Protein AF-A0A2L2YJJ1-F1 (afdb_monomer_lite)

Structure (mmCIF, N/CA/C/O backbone):
data_AF-A0A2L2YJJ1-F1
#
_entry.id   AF-A0A2L2YJJ1-F1
#
loop_
_atom_site.group_PDB
_atom_site.id
_atom_site.type_symbol
_atom_site.label_atom_id
_atom_site.label_alt_id
_atom_site.label_comp_id
_atom_site.label_asym_id
_atom_site.label_entity_id
_atom_site.label_seq_id
_atom_site.pdbx_PDB_ins_code
_atom_site.Cartn_x
_atom_site.Cartn_y
_atom_site.Cartn_z
_atom_site.occupancy
_atom_site.B_iso_or_equiv
_atom_site.auth_seq_id
_atom_site.auth_comp_id
_atom_site.auth_asym_id
_atom_site.auth_atom_id
_atom_site.pdbx_PDB_model_num
ATOM 1 N N . MET A 1 1 ? 41.372 0.871 -18.631 1.00 53.69 1 MET A N 1
ATOM 2 C CA . MET A 1 1 ? 39.971 0.401 -18.546 1.00 53.69 1 MET A CA 1
ATOM 3 C C . MET A 1 1 ? 39.899 -0.981 -19.182 1.00 53.69 1 MET A C 1
ATOM 5 O O . MET A 1 1 ? 40.228 -1.096 -20.354 1.00 53.69 1 MET A O 1
ATOM 9 N N . LEU A 1 2 ? 39.570 -2.029 -18.420 1.00 65.00 2 LEU A N 1
ATOM 10 C CA . LEU A 1 2 ? 39.411 -3.389 -18.959 1.00 65.00 2 LEU A CA 1
ATOM 11 C C . LEU A 1 2 ? 38.174 -3.436 -19.881 1.00 65.00 2 LEU A C 1
ATOM 13 O O . LEU A 1 2 ? 37.120 -2.945 -19.471 1.00 65.00 2 LEU A O 1
ATOM 17 N N . PRO A 1 3 ? 38.264 -3.986 -21.106 1.00 73.50 3 PRO A N 1
ATOM 18 C CA . PRO A 1 3 ? 37.129 -4.035 -22.020 1.00 73.50 3 PRO A CA 1
ATOM 19 C C . PRO A 1 3 ? 36.046 -4.958 -21.456 1.00 73.50 3 PRO A C 1
ATOM 21 O O . PRO A 1 3 ? 36.263 -6.151 -21.237 1.00 73.50 3 PRO A O 1
ATOM 24 N N . LEU A 1 4 ? 34.863 -4.397 -21.207 1.00 76.94 4 LEU A N 1
ATOM 25 C CA . LEU A 1 4 ? 33.731 -5.144 -20.678 1.00 76.94 4 LEU A CA 1
ATOM 26 C C . LEU A 1 4 ? 33.277 -6.191 -21.705 1.00 76.94 4 LEU A C 1
ATOM 28 O O . LEU A 1 4 ? 32.966 -5.866 -22.853 1.00 76.94 4 LEU A O 1
ATOM 32 N N . ASN A 1 5 ? 33.221 -7.459 -21.293 1.00 87.94 5 ASN A N 1
ATOM 33 C CA . ASN A 1 5 ? 32.743 -8.547 -22.142 1.00 87.94 5 ASN A CA 1
ATOM 34 C C . ASN A 1 5 ? 31.316 -8.237 -22.643 1.00 87.94 5 ASN A C 1
ATOM 36 O O . ASN A 1 5 ? 30.424 -7.949 -21.842 1.00 87.94 5 ASN A O 1
ATOM 40 N N . LYS A 1 6 ? 31.073 -8.347 -23.959 1.00 88.88 6 LYS A N 1
ATOM 41 C CA . LYS A 1 6 ? 29.753 -8.114 -24.582 1.00 88.88 6 LYS A CA 1
ATOM 42 C C . LYS A 1 6 ? 28.631 -8.910 -23.901 1.00 88.88 6 LYS A C 1
ATOM 44 O O . LYS A 1 6 ? 27.515 -8.409 -23.771 1.00 88.88 6 LYS A O 1
ATOM 49 N N . ARG A 1 7 ? 28.925 -10.131 -23.436 1.00 88.12 7 ARG A N 1
ATOM 50 C CA . ARG A 1 7 ? 27.975 -10.979 -22.700 1.00 88.12 7 ARG A CA 1
ATOM 51 C C . ARG A 1 7 ? 27.647 -10.404 -21.320 1.00 88.12 7 ARG A C 1
ATOM 53 O O . ARG A 1 7 ? 26.476 -10.342 -20.966 1.00 88.12 7 ARG A O 1
ATOM 60 N N . LEU A 1 8 ? 28.656 -9.928 -20.590 1.00 92.06 8 LEU A N 1
ATOM 61 C CA . LEU A 1 8 ? 28.491 -9.296 -19.278 1.00 92.06 8 LEU A CA 1
ATOM 62 C C . LEU A 1 8 ? 27.683 -7.994 -19.384 1.00 92.06 8 LEU A C 1
ATOM 64 O O . LEU A 1 8 ? 26.723 -7.805 -18.645 1.00 92.06 8 LEU A O 1
ATOM 68 N N . TRP A 1 9 ? 27.993 -7.152 -20.374 1.00 92.94 9 TRP A N 1
ATOM 69 C CA . TRP A 1 9 ? 27.235 -5.929 -20.660 1.00 92.94 9 TRP A CA 1
ATOM 70 C C . TRP A 1 9 ? 25.758 -6.204 -20.959 1.00 92.94 9 TRP A C 1
ATOM 72 O O . TRP A 1 9 ? 24.878 -5.505 -20.459 1.00 92.94 9 TRP A O 1
ATOM 82 N N . LYS A 1 10 ? 25.468 -7.245 -21.753 1.00 93.31 10 LYS A N 1
ATOM 83 C CA . LYS A 1 10 ? 24.091 -7.657 -22.057 1.00 93.31 10 LYS A CA 1
ATOM 84 C C . LYS A 1 10 ? 23.350 -8.094 -20.791 1.00 93.31 10 LYS A C 1
ATOM 86 O O . LYS A 1 10 ? 22.220 -7.660 -20.593 1.00 93.31 10 LYS A O 1
ATOM 91 N N . THR A 1 11 ? 23.972 -8.901 -19.931 1.00 94.94 11 THR A N 1
ATOM 92 C CA . THR A 1 11 ? 23.359 -9.339 -18.666 1.00 94.94 11 THR A CA 1
ATOM 93 C C . THR A 1 11 ? 23.074 -8.162 -17.735 1.00 94.94 11 THR A C 1
ATOM 95 O O . THR A 1 11 ? 21.966 -8.058 -17.219 1.00 94.94 11 THR A O 1
ATOM 98 N N . MET A 1 12 ? 24.024 -7.232 -17.579 1.00 95.94 12 MET A N 1
ATOM 99 C CA . MET A 1 12 ? 23.826 -6.026 -16.764 1.00 95.94 12 MET A CA 1
ATOM 100 C C . MET A 1 12 ? 22.672 -5.162 -17.284 1.00 95.94 12 MET A C 1
ATOM 102 O O . MET A 1 12 ? 21.853 -4.694 -16.500 1.00 95.94 12 MET A O 1
ATOM 106 N N . LYS A 1 13 ? 22.562 -4.997 -18.609 1.00 95.75 13 LYS A N 1
ATOM 107 C CA . LYS A 1 13 ? 21.452 -4.266 -19.233 1.00 95.75 13 LYS A CA 1
ATOM 108 C C . LYS A 1 13 ? 20.092 -4.893 -18.942 1.00 95.75 13 LYS A C 1
ATOM 110 O O . LYS A 1 13 ? 19.169 -4.176 -18.577 1.00 95.75 13 LYS A O 1
ATOM 115 N N . TRP A 1 14 ? 19.961 -6.211 -19.084 1.00 96.56 14 TRP A N 1
ATOM 116 C CA . TRP A 1 14 ? 18.707 -6.898 -18.764 1.00 96.56 14 TRP A CA 1
ATOM 117 C C . TRP A 1 14 ? 18.367 -6.813 -17.280 1.00 96.56 14 TRP A C 1
ATOM 119 O O . TRP A 1 14 ? 17.215 -6.560 -16.950 1.00 96.56 14 TRP A O 1
ATOM 129 N N . GLY A 1 15 ? 19.366 -6.948 -16.403 1.00 97.75 15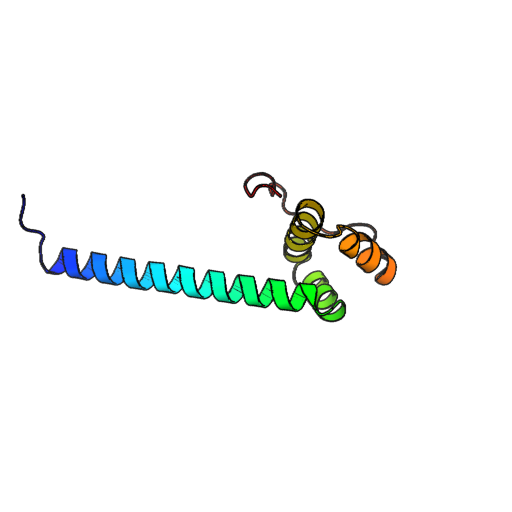 GLY A N 1
ATOM 130 C CA . GLY A 1 15 ? 19.185 -6.743 -14.967 1.00 97.75 15 GLY A CA 1
ATOM 131 C C . GLY A 1 15 ? 18.640 -5.349 -14.652 1.00 97.75 15 GLY A C 1
ATOM 132 O O . GLY A 1 15 ? 17.661 -5.233 -13.925 1.00 97.75 15 GLY A O 1
ATOM 133 N N . ALA A 1 16 ? 19.205 -4.306 -15.268 1.00 97.38 16 ALA A N 1
ATOM 134 C CA . ALA A 1 16 ? 18.725 -2.936 -15.099 1.00 97.38 16 ALA A CA 1
ATOM 135 C C . ALA A 1 16 ? 17.289 -2.742 -15.616 1.00 97.38 16 ALA A C 1
ATOM 137 O O . ALA A 1 16 ? 16.476 -2.130 -14.934 1.00 97.38 16 ALA A O 1
ATOM 138 N N . ILE A 1 17 ? 16.953 -3.287 -16.789 1.00 97.25 17 ILE A N 1
ATOM 139 C CA . ILE A 1 17 ? 15.596 -3.195 -17.352 1.00 97.25 17 ILE A CA 1
ATOM 140 C C . ILE A 1 17 ? 14.579 -3.901 -16.451 1.00 97.25 17 ILE A C 1
ATOM 142 O O . ILE A 1 17 ? 13.515 -3.352 -16.183 1.00 97.25 17 ILE A O 1
ATOM 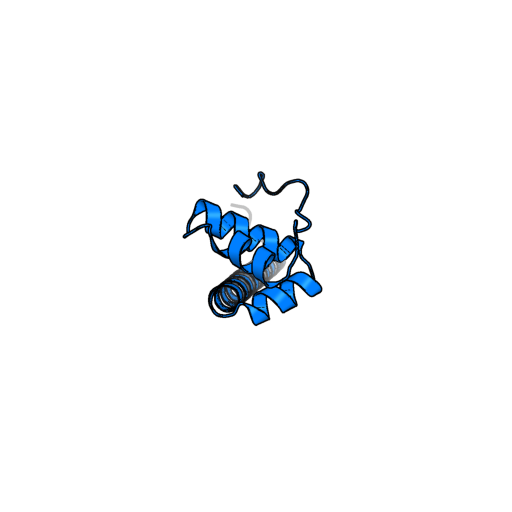146 N N . ILE A 1 18 ? 14.902 -5.104 -15.970 1.00 97.88 18 ILE A N 1
ATOM 147 C CA . ILE A 1 18 ? 14.027 -5.866 -15.072 1.00 97.88 18 ILE A CA 1
ATOM 148 C C . ILE A 1 18 ? 13.859 -5.126 -13.744 1.00 97.88 18 ILE A C 1
ATOM 150 O O . ILE A 1 18 ? 12.732 -4.992 -13.280 1.00 97.88 18 ILE A O 1
ATOM 154 N N . GLY A 1 19 ? 14.950 -4.607 -13.172 1.00 97.69 19 GLY A N 1
ATOM 155 C CA . GLY A 1 19 ? 14.907 -3.804 -11.948 1.00 97.69 19 GLY A CA 1
ATOM 156 C C . GLY A 1 19 ? 13.981 -2.599 -12.093 1.00 97.69 19 GLY A C 1
ATOM 157 O O . GLY A 1 19 ? 13.019 -2.474 -11.344 1.00 97.69 19 GLY A O 1
ATOM 158 N N . LEU A 1 20 ? 14.179 -1.795 -13.143 1.00 97.31 20 LEU A N 1
ATOM 159 C CA . LEU A 1 20 ? 13.316 -0.646 -13.437 1.00 97.31 20 LEU A CA 1
ATOM 160 C C . LEU A 1 20 ? 11.856 -1.048 -13.688 1.00 97.31 20 LEU A C 1
ATOM 162 O O . LEU A 1 20 ? 10.941 -0.323 -13.305 1.00 97.31 20 LEU A O 1
ATOM 166 N N . GLY A 1 21 ? 11.623 -2.199 -14.321 1.00 97.75 21 GLY A N 1
ATOM 167 C CA . GLY A 1 21 ? 10.280 -2.740 -14.516 1.00 97.75 21 GLY A CA 1
ATOM 168 C C . GLY A 1 21 ? 9.591 -3.078 -13.193 1.00 97.75 21 GLY A C 1
ATOM 169 O O . GLY A 1 21 ? 8.428 -2.727 -13.004 1.00 97.75 21 GLY A O 1
ATOM 170 N N . ILE A 1 22 ? 10.309 -3.713 -12.263 1.00 98.19 22 ILE A N 1
ATOM 171 C CA . ILE A 1 22 ? 9.802 -4.035 -10.922 1.00 98.19 22 ILE A CA 1
ATOM 172 C C . ILE A 1 22 ? 9.502 -2.753 -10.140 1.00 98.19 22 ILE A C 1
ATOM 174 O O . ILE A 1 22 ? 8.431 -2.655 -9.536 1.00 98.19 22 ILE A O 1
ATOM 178 N N . ASP A 1 23 ? 10.394 -1.763 -10.190 1.00 96.75 23 ASP A N 1
ATOM 179 C CA . ASP A 1 23 ? 10.202 -0.477 -9.514 1.00 96.75 23 ASP A CA 1
ATOM 180 C C . ASP A 1 23 ? 8.957 0.243 -10.043 1.00 96.75 23 ASP A C 1
ATOM 182 O O . ASP A 1 23 ? 8.102 0.675 -9.269 1.00 96.75 23 ASP A O 1
ATOM 186 N N . ALA A 1 24 ? 8.799 0.306 -11.369 1.00 97.75 24 ALA A N 1
ATOM 187 C CA . ALA A 1 24 ? 7.648 0.938 -12.004 1.00 97.75 24 ALA A CA 1
ATOM 188 C C . ALA A 1 24 ? 6.328 0.252 -11.619 1.00 97.75 24 ALA A C 1
ATOM 190 O O . ALA A 1 24 ? 5.364 0.929 -11.256 1.00 97.75 24 ALA A O 1
ATOM 191 N N . VAL A 1 25 ? 6.283 -1.085 -11.653 1.00 97.94 25 VAL A N 1
ATOM 192 C CA . VAL A 1 25 ? 5.094 -1.857 -11.256 1.00 97.94 25 VAL A CA 1
ATOM 193 C C . VAL A 1 25 ? 4.782 -1.663 -9.772 1.00 97.94 25 VAL A C 1
ATOM 195 O O . VAL A 1 25 ? 3.619 -1.482 -9.415 1.00 97.94 25 VAL A O 1
ATOM 198 N N . SER A 1 26 ? 5.801 -1.644 -8.912 1.00 96.00 26 SER A N 1
ATOM 199 C CA . SER A 1 26 ? 5.626 -1.463 -7.467 1.00 96.00 26 SER A CA 1
ATOM 200 C C . SER A 1 26 ? 5.095 -0.068 -7.131 1.00 96.00 26 SER A C 1
ATOM 202 O O . SER A 1 26 ? 4.150 0.056 -6.352 1.00 96.00 26 SER A O 1
ATOM 204 N N . LEU A 1 27 ? 5.631 0.980 -7.767 1.00 96.12 27 LEU A N 1
ATOM 205 C CA . LEU A 1 27 ? 5.151 2.355 -7.601 1.00 96.12 27 LEU A CA 1
ATOM 206 C C . LEU A 1 27 ? 3.719 2.523 -8.120 1.00 96.12 27 LEU A C 1
ATOM 208 O O . LEU A 1 27 ? 2.881 3.106 -7.432 1.00 96.12 27 LEU A O 1
ATOM 212 N N . ALA A 1 28 ? 3.415 1.978 -9.301 1.00 97.31 28 ALA A N 1
ATOM 213 C CA . ALA A 1 28 ? 2.075 2.038 -9.875 1.00 97.31 28 ALA A CA 1
ATOM 214 C C . ALA A 1 28 ? 1.048 1.291 -9.007 1.00 97.31 28 ALA A C 1
ATOM 216 O O . ALA A 1 28 ? -0.021 1.827 -8.709 1.00 97.31 28 ALA A O 1
ATOM 217 N N . GLY A 1 29 ? 1.386 0.079 -8.559 1.00 96.75 29 GLY A N 1
ATOM 218 C CA . GLY A 1 29 ? 0.544 -0.723 -7.675 1.00 96.75 29 GLY A CA 1
ATOM 219 C C . GLY A 1 29 ? 0.324 -0.055 -6.318 1.00 96.75 29 GLY A C 1
ATOM 220 O O . GLY A 1 29 ? -0.814 0.031 -5.856 1.00 96.75 29 GLY A O 1
ATOM 221 N N . GLY A 1 30 ? 1.386 0.483 -5.712 1.00 95.06 30 GLY A N 1
ATOM 222 C CA . GLY A 1 30 ? 1.315 1.218 -4.449 1.00 95.06 30 GLY A CA 1
ATOM 223 C C . GLY A 1 30 ? 0.444 2.471 -4.546 1.00 95.06 30 GLY A C 1
ATOM 224 O O . GLY A 1 30 ? -0.429 2.680 -3.702 1.00 95.06 30 GLY A O 1
ATOM 225 N N . TYR A 1 31 ? 0.612 3.267 -5.606 1.00 95.50 31 TYR A N 1
ATOM 226 C CA . TYR A 1 31 ? -0.224 4.442 -5.857 1.00 95.50 31 TYR A CA 1
ATOM 227 C C . TYR A 1 31 ? -1.695 4.066 -6.057 1.00 95.50 31 TYR A C 1
ATOM 229 O O . TYR A 1 31 ? -2.576 4.669 -5.444 1.00 95.50 31 TYR A O 1
ATOM 237 N N . TYR A 1 32 ? -1.971 3.045 -6.873 1.00 96.38 32 TYR A N 1
ATOM 238 C CA . TYR A 1 32 ? -3.331 2.562 -7.095 1.00 96.38 32 TYR A CA 1
ATOM 239 C C . TYR A 1 32 ? -3.991 2.110 -5.786 1.00 96.38 32 TYR A C 1
ATOM 241 O O . TYR A 1 32 ? -5.123 2.501 -5.497 1.00 96.38 32 TYR A O 1
ATOM 249 N N . LEU A 1 33 ? -3.272 1.337 -4.966 1.00 95.94 33 LEU A N 1
ATOM 250 C CA . LEU A 1 33 ? -3.758 0.888 -3.665 1.00 95.94 33 LEU A CA 1
ATOM 251 C C . LEU A 1 33 ? -4.076 2.077 -2.749 1.00 95.94 33 LEU A C 1
ATOM 253 O O . LEU A 1 33 ? -5.183 2.162 -2.218 1.00 95.94 33 LEU A O 1
ATOM 257 N N . TYR A 1 34 ? -3.142 3.020 -2.608 1.00 94.31 34 TYR A N 1
ATOM 258 C CA . TYR A 1 34 ? -3.323 4.230 -1.802 1.00 94.31 34 TYR A CA 1
ATOM 259 C C . TYR A 1 34 ? -4.540 5.052 -2.247 1.00 94.31 34 TYR A C 1
ATOM 261 O O . TYR A 1 34 ? -5.345 5.506 -1.427 1.00 94.31 34 TYR A O 1
ATOM 269 N N . HIS A 1 35 ? -4.707 5.211 -3.558 1.00 95.81 35 HIS A N 1
ATOM 270 C CA . HIS A 1 35 ? -5.813 5.952 -4.150 1.00 95.81 35 HIS A CA 1
ATOM 271 C C . HIS A 1 35 ? -7.173 5.323 -3.833 1.00 95.81 35 HIS A C 1
ATOM 273 O O . HIS A 1 35 ? -8.114 6.025 -3.455 1.00 95.81 35 HIS A O 1
ATOM 279 N N . GLN A 1 36 ? -7.274 3.994 -3.918 1.00 97.12 36 GLN A N 1
ATOM 280 C CA . GLN A 1 36 ? -8.505 3.272 -3.594 1.00 97.12 36 GLN A CA 1
ATOM 281 C C . GLN A 1 36 ? -8.818 3.299 -2.093 1.00 97.12 36 GLN A C 1
ATOM 283 O O . GLN A 1 36 ? -9.971 3.518 -1.715 1.00 97.12 36 GLN A O 1
ATOM 288 N N . LEU A 1 37 ? -7.797 3.155 -1.238 1.00 96.19 37 LEU A N 1
ATOM 289 C CA . LEU A 1 37 ? -7.938 3.283 0.218 1.00 96.19 37 LEU A CA 1
ATOM 290 C C . LEU A 1 37 ? -8.448 4.676 0.607 1.00 96.19 37 LEU A C 1
ATOM 292 O O . LEU A 1 37 ? -9.310 4.806 1.472 1.00 96.19 37 LEU A O 1
ATOM 296 N N . THR A 1 38 ? -7.982 5.718 -0.075 1.00 94.94 38 THR A N 1
ATOM 297 C CA . THR A 1 38 ? -8.406 7.097 0.191 1.00 94.94 38 THR A CA 1
ATOM 298 C C . THR A 1 38 ? -9.853 7.351 -0.225 1.00 94.94 38 THR A C 1
ATOM 300 O O . THR A 1 38 ? -10.596 8.010 0.499 1.00 94.94 38 THR A O 1
ATOM 303 N N . ARG A 1 39 ? -10.291 6.799 -1.360 1.00 95.19 39 ARG A N 1
ATOM 304 C CA . ARG A 1 39 ? -11.620 7.081 -1.921 1.00 95.19 39 ARG A CA 1
ATOM 305 C C . ARG A 1 39 ? -12.771 6.308 -1.287 1.00 95.19 39 ARG A C 1
ATOM 307 O O . ARG A 1 39 ? -13.896 6.794 -1.328 1.00 95.19 39 ARG A O 1
ATOM 314 N N . SER A 1 40 ? -12.537 5.105 -0.764 1.00 96.19 40 SER A N 1
ATOM 315 C CA . SER A 1 40 ? -13.634 4.211 -0.375 1.00 96.19 40 SER A CA 1
ATOM 316 C C . SER A 1 40 ? -13.390 3.515 0.958 1.00 96.19 40 SER A C 1
ATOM 318 O O . SER A 1 40 ? -12.489 2.686 1.088 1.00 96.19 40 SER A O 1
ATOM 320 N N . ARG A 1 41 ? -14.277 3.777 1.925 1.00 96.06 41 ARG A N 1
ATOM 321 C CA . ARG A 1 41 ? -14.343 3.030 3.190 1.00 96.06 41 ARG A CA 1
ATOM 322 C C . ARG A 1 41 ? -14.623 1.544 2.960 1.00 96.06 41 ARG A C 1
ATOM 324 O O . ARG A 1 41 ? -14.009 0.710 3.614 1.00 96.06 41 ARG A O 1
ATOM 331 N N . ASP A 1 42 ? -15.478 1.196 2.001 1.00 96.75 42 ASP A N 1
ATOM 332 C CA . ASP A 1 42 ? -15.780 -0.208 1.689 1.00 96.75 42 ASP A CA 1
ATOM 333 C C . ASP A 1 42 ? -14.552 -0.942 1.149 1.00 96.75 42 ASP A C 1
ATOM 335 O O . ASP A 1 42 ? -14.311 -2.102 1.484 1.00 96.75 42 ASP A O 1
ATOM 339 N N . PHE A 1 43 ? -13.736 -0.266 0.336 1.00 97.12 43 PHE A N 1
ATOM 340 C CA . PHE A 1 43 ? -12.466 -0.824 -0.111 1.00 97.12 43 PHE A CA 1
ATOM 341 C C . PHE A 1 43 ? -11.494 -1.008 1.059 1.00 97.12 43 PHE A C 1
ATOM 343 O O . PHE A 1 43 ? -10.891 -2.074 1.175 1.00 97.12 43 PHE A O 1
ATOM 350 N N . ARG A 1 44 ? -11.402 -0.037 1.978 1.00 97.12 44 ARG A N 1
ATOM 351 C CA . ARG A 1 44 ? -10.624 -0.201 3.217 1.00 97.12 44 ARG A CA 1
ATOM 352 C C . ARG A 1 44 ? -11.112 -1.390 4.045 1.00 97.12 44 ARG A C 1
ATOM 354 O O . ARG A 1 44 ? -10.285 -2.164 4.513 1.00 97.12 44 ARG A O 1
ATOM 361 N N . TYR A 1 45 ? -12.423 -1.615 4.139 1.00 96.94 45 TYR A N 1
ATOM 362 C CA . TYR A 1 45 ? -12.977 -2.781 4.833 1.00 9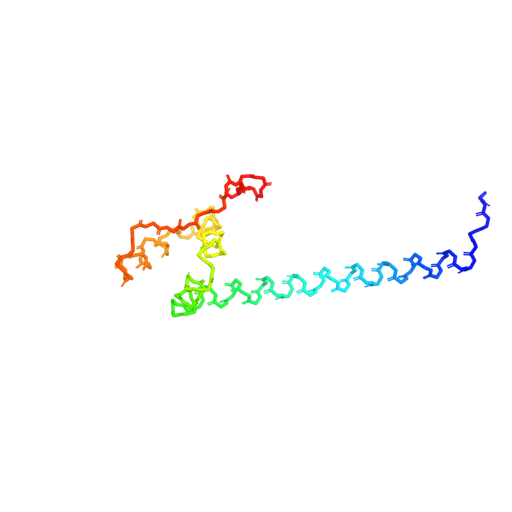6.94 45 TYR A CA 1
ATOM 363 C C . TYR A 1 45 ? -12.645 -4.105 4.129 1.00 96.94 45 TYR A C 1
ATOM 365 O O . TYR A 1 45 ? -12.348 -5.107 4.777 1.00 96.94 45 TYR A O 1
ATOM 373 N N . LYS A 1 46 ? -12.630 -4.133 2.791 1.00 97.12 46 LYS A N 1
ATOM 374 C CA . LYS A 1 46 ? -12.145 -5.306 2.041 1.00 97.12 46 LYS A CA 1
ATOM 375 C C . LYS A 1 46 ? -10.678 -5.595 2.349 1.00 97.12 46 LYS A C 1
ATOM 377 O O . LYS A 1 46 ? -10.330 -6.747 2.584 1.00 97.12 46 LYS A O 1
ATOM 382 N N . VAL A 1 47 ? -9.838 -4.561 2.391 1.00 96.44 47 VAL A N 1
ATOM 383 C CA . VAL A 1 47 ? -8.418 -4.705 2.742 1.00 96.44 47 VAL A CA 1
ATOM 384 C C . VAL A 1 47 ? -8.254 -5.164 4.189 1.00 96.44 47 VAL A C 1
ATOM 386 O O . VAL A 1 47 ? -7.465 -6.069 4.424 1.00 96.44 47 VAL A O 1
ATOM 389 N N . TYR A 1 48 ? -9.043 -4.639 5.132 1.00 95.75 48 TYR A N 1
ATOM 390 C CA . TYR A 1 48 ? -9.069 -5.110 6.522 1.00 95.75 48 TYR A CA 1
ATOM 391 C C . TYR A 1 48 ? -9.315 -6.622 6.621 1.00 95.75 48 TYR A C 1
ATOM 393 O O . TYR A 1 48 ? -8.599 -7.315 7.340 1.00 95.75 48 TYR A O 1
ATOM 401 N N . ASN A 1 49 ? -10.300 -7.134 5.875 1.00 95.94 49 ASN A N 1
ATOM 402 C CA . ASN A 1 49 ? -10.634 -8.559 5.868 1.00 95.94 49 ASN A CA 1
ATOM 403 C C . ASN A 1 49 ? -9.590 -9.424 5.142 1.00 95.94 49 ASN A C 1
ATOM 405 O O . ASN A 1 49 ? -9.476 -10.611 5.437 1.00 95.94 49 ASN A O 1
ATOM 409 N N . TYR A 1 50 ? -8.851 -8.852 4.187 1.00 95.88 50 TYR A N 1
ATOM 410 C CA . TYR A 1 50 ? -7.791 -9.549 3.457 1.00 95.88 50 TYR A CA 1
ATOM 411 C C . TYR A 1 50 ? -6.478 -9.597 4.251 1.00 95.88 50 TYR A C 1
ATOM 413 O O . TYR A 1 50 ? -5.970 -10.675 4.550 1.00 95.88 50 TYR A O 1
ATOM 421 N N . ASP A 1 51 ? -5.931 -8.431 4.598 1.00 94.69 51 ASP A N 1
ATOM 422 C CA . ASP A 1 51 ? -4.774 -8.296 5.477 1.00 94.69 51 ASP A CA 1
ATOM 423 C C . ASP A 1 51 ? -4.847 -6.960 6.244 1.00 94.69 51 ASP A C 1
ATOM 425 O O . ASP A 1 51 ? -4.548 -5.896 5.681 1.00 94.69 51 ASP A O 1
ATOM 429 N N . PRO A 1 52 ? -5.192 -6.989 7.543 1.00 93.69 52 PRO A N 1
ATOM 430 C CA . PRO A 1 52 ? -5.304 -5.787 8.366 1.00 93.69 52 PRO A CA 1
ATOM 431 C C . PRO A 1 52 ? -3.997 -4.989 8.462 1.00 93.69 52 PRO A C 1
ATOM 433 O O . PRO A 1 52 ? -4.038 -3.775 8.653 1.00 93.69 52 PRO A O 1
ATOM 436 N N . ARG A 1 53 ? -2.837 -5.631 8.280 1.00 93.69 53 ARG A N 1
ATOM 437 C CA . ARG A 1 53 ? -1.535 -4.970 8.427 1.00 93.69 53 ARG A CA 1
ATOM 438 C C . ARG A 1 53 ? -1.274 -3.967 7.309 1.00 93.69 53 ARG A C 1
ATOM 440 O O . ARG A 1 53 ? -0.678 -2.927 7.555 1.00 93.69 53 ARG A O 1
ATOM 447 N N . ILE A 1 54 ? -1.762 -4.237 6.094 1.00 93.25 54 ILE A N 1
ATOM 448 C CA . ILE A 1 54 ? -1.688 -3.293 4.964 1.00 93.25 54 ILE A CA 1
ATOM 449 C C . ILE A 1 54 ? -2.467 -2.018 5.297 1.00 93.25 54 ILE A C 1
ATOM 451 O O . ILE A 1 54 ? -2.006 -0.904 5.047 1.00 93.25 54 ILE A O 1
ATOM 455 N N . LEU A 1 55 ? -3.651 -2.190 5.881 1.00 95.00 55 LEU A N 1
ATOM 456 C CA . LEU A 1 55 ? -4.497 -1.079 6.280 1.00 95.00 55 LEU A CA 1
ATOM 457 C C . LEU A 1 55 ? -3.875 -0.276 7.434 1.00 95.00 55 LEU A C 1
ATOM 459 O O . LEU A 1 55 ? -3.990 0.947 7.453 1.00 95.00 55 LEU A O 1
ATOM 463 N N . ASP A 1 56 ? -3.159 -0.937 8.347 1.00 94.31 56 ASP A N 1
ATOM 464 C CA . ASP A 1 56 ? -2.413 -0.265 9.412 1.00 94.31 56 ASP A CA 1
ATOM 465 C C . ASP A 1 56 ? -1.317 0.669 8.872 1.00 94.31 56 A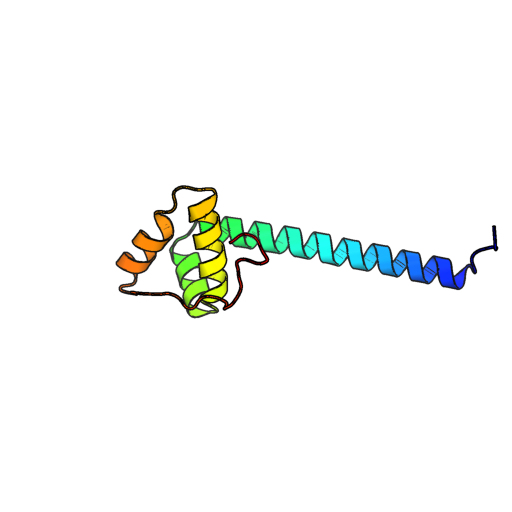SP A C 1
ATOM 467 O O . ASP A 1 56 ? -1.209 1.812 9.320 1.00 94.31 56 ASP A O 1
ATOM 471 N N . VAL A 1 57 ? -0.566 0.234 7.849 1.00 93.31 57 VAL A N 1
ATOM 472 C CA . VAL A 1 57 ? 0.426 1.084 7.160 1.00 93.31 57 VAL A CA 1
ATOM 473 C C . VAL A 1 57 ? -0.235 2.338 6.588 1.00 93.31 57 VAL A C 1
ATOM 475 O O . VAL A 1 57 ? 0.270 3.448 6.764 1.00 93.31 57 VAL A O 1
ATOM 478 N N . TYR A 1 58 ? -1.384 2.173 5.929 1.00 93.81 58 TYR A N 1
ATOM 479 C CA . TYR A 1 58 ? -2.146 3.291 5.376 1.00 93.81 58 TYR A CA 1
ATOM 480 C C . TYR A 1 58 ? -2.600 4.277 6.457 1.00 93.81 58 TYR A C 1
ATOM 482 O O . TYR A 1 58 ? -2.450 5.487 6.282 1.00 93.81 58 TYR A O 1
ATOM 490 N N . TYR A 1 59 ? -3.114 3.778 7.582 1.00 94.50 59 TYR A N 1
ATOM 491 C CA . TYR A 1 59 ? -3.546 4.638 8.677 1.00 94.50 59 TYR A CA 1
ATOM 492 C C . TYR A 1 59 ? -2.394 5.397 9.319 1.00 94.50 59 TYR A C 1
ATOM 494 O O . TYR A 1 59 ? -2.510 6.607 9.465 1.00 94.50 59 TYR A O 1
ATOM 502 N N . ARG A 1 60 ? -1.262 4.747 9.607 1.00 92.50 60 ARG A N 1
ATOM 503 C CA . ARG A 1 60 ? -0.067 5.430 10.140 1.00 92.50 60 ARG A CA 1
ATOM 504 C C . ARG A 1 60 ? 0.438 6.510 9.196 1.00 92.50 60 ARG A C 1
ATOM 506 O O . ARG A 1 60 ? 0.787 7.606 9.626 1.00 92.50 60 ARG A O 1
ATOM 513 N N . ALA A 1 61 ? 0.434 6.232 7.892 1.00 91.00 61 ALA A N 1
ATOM 514 C CA . ALA A 1 61 ? 0.799 7.229 6.896 1.00 91.00 61 ALA A CA 1
ATOM 515 C C . ALA A 1 61 ? -0.177 8.417 6.912 1.00 91.00 61 ALA A C 1
ATOM 517 O O . ALA A 1 61 ? 0.254 9.565 6.843 1.00 91.00 61 ALA A O 1
ATOM 518 N N . ASN A 1 62 ? -1.482 8.165 7.049 1.00 92.44 62 ASN A N 1
ATOM 519 C CA . ASN A 1 62 ? -2.485 9.223 7.162 1.00 92.44 62 ASN A CA 1
ATOM 520 C C . ASN A 1 62 ? -2.410 9.986 8.495 1.00 92.44 62 ASN A C 1
ATOM 522 O O . ASN A 1 62 ? -2.666 11.179 8.516 1.00 92.44 62 ASN A O 1
ATOM 526 N N . GLU A 1 63 ? -2.028 9.343 9.592 1.00 92.44 63 GLU A N 1
ATOM 527 C CA . GLU A 1 63 ? -1.811 9.996 10.890 1.00 92.44 63 GLU A CA 1
ATOM 528 C C . GLU A 1 63 ? -0.586 10.904 10.868 1.00 92.44 63 GLU A C 1
ATOM 530 O O . GLU A 1 63 ? -0.589 11.976 11.465 1.00 92.44 63 GLU A O 1
ATOM 535 N N . LYS A 1 64 ? 0.459 10.492 10.149 1.00 91.50 64 LYS A N 1
ATOM 536 C CA . LYS A 1 64 ? 1.693 11.265 10.033 1.00 91.50 64 LYS A CA 1
ATOM 537 C C . LYS A 1 64 ? 1.601 12.406 9.017 1.00 91.50 64 LYS A C 1
ATOM 539 O O . LYS A 1 64 ? 2.221 13.446 9.224 1.00 91.50 64 LYS A O 1
ATOM 544 N N . TYR A 1 65 ? 0.881 12.208 7.913 1.00 89.69 65 TYR A N 1
ATOM 545 C CA . TYR A 1 65 ? 0.888 13.123 6.761 1.00 89.69 65 TYR A CA 1
ATOM 546 C C . TYR A 1 65 ? -0.502 13.640 6.344 1.00 89.69 65 TYR A C 1
ATOM 548 O O . TYR A 1 65 ? -0.598 14.396 5.380 1.00 89.69 65 TYR A O 1
ATOM 556 N N . GLY A 1 66 ? -1.575 13.228 7.019 1.00 87.81 66 GLY A N 1
ATOM 557 C CA . GLY A 1 66 ? -2.967 13.542 6.678 1.00 87.81 66 GLY A CA 1
ATOM 558 C C . GLY A 1 66 ? -3.804 13.967 7.891 1.00 87.81 66 GLY A C 1
ATOM 559 O O . GLY A 1 66 ? -3.287 14.547 8.839 1.00 87.81 66 GLY A O 1
ATOM 560 N N . ASP A 1 67 ? -5.117 13.711 7.837 1.00 83.19 67 ASP A N 1
ATOM 561 C CA . ASP A 1 67 ? -6.087 14.134 8.868 1.00 83.19 67 ASP A CA 1
ATOM 562 C C . ASP A 1 67 ? -6.074 13.219 10.111 1.00 83.19 67 ASP A C 1
ATOM 564 O O . ASP A 1 67 ? -6.565 13.594 11.171 1.00 83.19 67 ASP A O 1
ATOM 568 N N . GLY A 1 68 ? -5.541 11.995 10.008 1.00 86.56 68 GLY A N 1
ATOM 569 C CA . GLY A 1 68 ? -5.380 11.051 11.127 1.00 86.56 68 GLY A CA 1
ATOM 570 C C . GLY A 1 68 ? -6.674 10.495 11.740 1.00 86.56 68 GLY A C 1
ATOM 571 O O . GLY A 1 68 ? -6.634 9.534 12.501 1.00 86.56 68 GLY A O 1
ATOM 572 N N . LYS A 1 69 ? -7.844 11.033 11.382 1.00 92.94 69 LYS A N 1
ATOM 573 C CA . LYS A 1 69 ? -9.153 10.610 11.914 1.00 92.94 69 LYS A CA 1
ATOM 574 C C . LYS A 1 69 ? -9.702 9.341 11.271 1.00 92.94 69 LYS A C 1
ATOM 576 O O . LYS A 1 69 ? -10.499 8.640 11.890 1.00 92.94 69 LYS A O 1
ATOM 581 N N . ILE A 1 70 ? -9.252 9.018 10.055 1.00 94.12 70 ILE A N 1
ATOM 582 C CA . ILE A 1 70 ? -9.832 7.946 9.228 1.00 94.12 70 ILE A CA 1
ATOM 583 C C . ILE A 1 70 ? -9.808 6.597 9.957 1.00 94.12 70 ILE A C 1
ATOM 585 O O . ILE A 1 70 ? -10.797 5.868 9.920 1.00 94.12 70 ILE A O 1
ATOM 589 N N . ARG A 1 71 ? -8.713 6.281 10.666 1.00 94.50 71 ARG A N 1
ATOM 590 C CA . ARG A 1 71 ? -8.612 5.047 11.457 1.00 94.50 71 ARG A CA 1
ATOM 591 C C . ARG A 1 71 ? -9.736 4.961 12.482 1.00 94.50 71 ARG A C 1
ATOM 593 O O . ARG A 1 71 ? -10.408 3.938 12.558 1.00 94.50 71 ARG A O 1
ATOM 600 N N . HIS A 1 72 ? -9.927 6.017 13.271 1.00 94.81 72 HIS A N 1
ATOM 601 C CA . 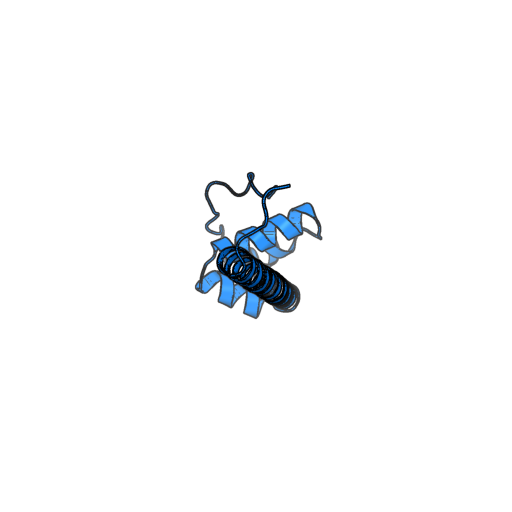HIS A 1 72 ? -10.919 6.020 14.338 1.00 94.81 72 HIS A CA 1
ATOM 602 C C . HIS A 1 72 ? -12.338 5.870 13.782 1.00 94.81 72 HIS A C 1
ATOM 604 O O . HIS A 1 72 ? -13.081 5.021 14.271 1.00 94.81 72 HIS A O 1
ATOM 610 N N . GLU A 1 73 ? -12.677 6.623 12.734 1.00 95.12 73 GLU A N 1
ATOM 611 C CA . GLU A 1 73 ? -13.998 6.567 12.100 1.00 95.12 73 GLU A CA 1
ATOM 612 C C . GLU A 1 73 ? -14.316 5.186 11.523 1.00 95.12 73 GLU A C 1
ATOM 614 O O . GLU A 1 73 ? -15.441 4.696 11.628 1.00 95.12 73 GLU A O 1
ATOM 619 N N . ASP A 1 74 ? -13.333 4.553 10.885 1.00 96.12 74 ASP A N 1
ATOM 620 C CA . ASP A 1 74 ? -13.516 3.233 10.296 1.00 96.12 74 ASP A CA 1
ATOM 621 C C . ASP A 1 74 ? -13.664 2.161 11.379 1.00 96.12 74 ASP A C 1
ATOM 623 O O . ASP A 1 74 ? -14.559 1.322 11.296 1.00 96.12 74 ASP A O 1
ATOM 627 N N . LEU A 1 75 ? -12.843 2.224 12.431 1.00 95.31 75 LEU A N 1
ATOM 628 C CA . LEU A 1 75 ? -12.925 1.324 13.581 1.00 95.31 75 LEU A CA 1
ATOM 629 C C . LEU A 1 75 ? -14.261 1.429 14.311 1.00 95.31 75 LEU A C 1
ATOM 631 O O . LEU A 1 75 ? -14.897 0.408 14.576 1.00 95.31 75 LEU A O 1
ATOM 635 N N . GLU A 1 76 ? -14.714 2.652 14.576 1.00 96.19 76 GLU A N 1
ATOM 636 C CA . GLU A 1 76 ? -16.020 2.908 15.175 1.00 96.19 76 GLU A CA 1
ATOM 637 C C . GLU A 1 76 ? -17.139 2.356 14.286 1.00 96.19 76 GLU A C 1
ATOM 639 O O . GLU A 1 76 ? -18.012 1.626 14.758 1.00 96.19 76 GLU A O 1
ATOM 644 N N . LYS A 1 77 ? -17.076 2.621 12.974 1.00 96.75 77 LYS A N 1
ATOM 645 C CA . LYS A 1 77 ? -18.087 2.156 12.021 1.00 96.75 77 LYS A CA 1
ATOM 646 C C . LYS A 1 77 ? -18.154 0.634 11.919 1.00 96.75 77 LYS A C 1
ATOM 648 O O . LYS A 1 77 ? -19.241 0.095 11.708 1.00 96.75 77 LYS A O 1
ATOM 653 N N . TRP A 1 78 ? -17.017 -0.048 12.024 1.00 96.06 78 TRP A N 1
ATOM 654 C CA . TRP A 1 78 ? -16.933 -1.508 11.943 1.00 96.06 78 TRP A CA 1
ATOM 655 C C . TRP A 1 78 ? -17.084 -2.200 13.303 1.00 96.06 78 TRP A C 1
ATOM 657 O O . TRP A 1 78 ? -17.139 -3.427 13.345 1.00 96.06 78 TRP A O 1
ATOM 667 N N . GLY A 1 79 ? -17.155 -1.449 14.407 1.00 95.25 79 GLY A N 1
ATOM 668 C CA . GLY A 1 79 ? -17.208 -2.004 15.762 1.00 95.25 79 GLY A CA 1
ATOM 669 C C . GLY A 1 79 ? -15.920 -2.727 16.177 1.00 95.25 79 GLY A C 1
ATO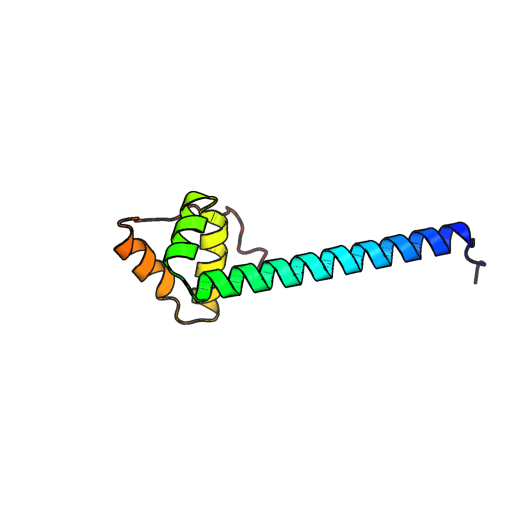M 670 O O . GLY A 1 79 ? -15.957 -3.636 17.005 1.00 95.25 79 GLY A O 1
ATOM 671 N N . VAL A 1 80 ? -14.783 -2.351 15.590 1.00 93.50 80 VAL A N 1
ATOM 672 C CA . VAL A 1 80 ? -13.468 -2.958 15.832 1.00 93.50 80 VAL A CA 1
ATOM 673 C C . VAL A 1 80 ? -12.675 -2.066 16.787 1.00 93.50 80 VAL A C 1
ATOM 675 O O . VAL A 1 80 ? -12.698 -0.847 16.664 1.00 93.50 80 VAL A O 1
ATOM 678 N N . ARG A 1 81 ? -11.960 -2.659 17.750 1.00 87.94 81 ARG A N 1
ATOM 679 C CA . ARG A 1 81 ? -11.152 -1.900 18.726 1.00 87.94 81 ARG A CA 1
ATOM 680 C C . ARG A 1 81 ? -9.712 -1.670 18.273 1.00 87.94 81 ARG A C 1
ATOM 682 O O . ARG A 1 81 ? -9.142 -0.631 18.578 1.00 87.94 81 ARG A O 1
ATOM 689 N N . GLU A 1 82 ? -9.136 -2.632 17.558 1.00 87.19 82 GLU A N 1
ATOM 690 C CA . GLU A 1 82 ? -7.735 -2.608 17.138 1.00 87.19 82 GLU A CA 1
ATOM 691 C C . GLU A 1 82 ? -7.512 -3.370 15.825 1.00 87.19 82 GLU A C 1
ATOM 693 O O . GLU A 1 82 ? -8.309 -4.225 15.428 1.00 87.19 82 GLU A O 1
ATOM 698 N N . ILE A 1 83 ? -6.410 -3.057 15.145 1.00 89.12 83 ILE A N 1
ATOM 699 C CA . ILE A 1 83 ? -5.994 -3.674 13.881 1.00 89.12 83 ILE A CA 1
ATOM 700 C C . ILE A 1 83 ? -4.625 -4.294 14.101 1.00 89.12 83 ILE A C 1
ATOM 702 O O . ILE A 1 83 ? -3.767 -3.708 14.759 1.00 89.12 83 ILE A O 1
ATOM 706 N N . LYS A 1 84 ? -4.408 -5.487 13.540 1.00 91.00 84 LYS A N 1
ATOM 707 C CA . LYS A 1 84 ? -3.090 -6.122 13.590 1.00 91.00 84 LYS A CA 1
ATOM 708 C C . LYS A 1 84 ? -2.081 -5.250 12.845 1.00 91.00 84 LYS A C 1
ATOM 710 O O . LYS A 1 84 ? -2.251 -4.987 11.658 1.00 91.00 84 LYS A O 1
ATOM 715 N N . SER A 1 85 ? -1.027 -4.859 13.547 1.00 87.25 85 SER A N 1
ATOM 716 C CA . SER A 1 85 ? 0.108 -4.101 13.018 1.00 87.25 85 SER A CA 1
ATOM 717 C C . SER A 1 85 ? 1.247 -5.049 12.643 1.00 87.25 85 SER A C 1
ATOM 719 O O . SER A 1 85 ? 1.361 -6.148 13.189 1.00 87.25 85 SER A O 1
ATOM 721 N N . PHE A 1 86 ? 2.124 -4.620 11.737 1.00 85.38 86 PHE A N 1
ATOM 722 C CA . PHE A 1 86 ? 3.452 -5.229 11.643 1.00 85.38 86 PHE A CA 1
ATOM 723 C C . PHE A 1 86 ? 4.269 -4.876 12.896 1.00 85.38 86 PHE A C 1
ATOM 725 O O . PHE A 1 86 ? 4.072 -3.816 13.492 1.00 85.38 86 PHE A O 1
ATOM 732 N N . GLU A 1 87 ? 5.195 -5.755 13.281 1.00 78.00 87 GLU A N 1
ATOM 733 C CA . GLU A 1 87 ? 6.007 -5.594 14.497 1.00 78.00 87 GLU A CA 1
ATOM 734 C C . GLU A 1 87 ? 7.024 -4.444 14.394 1.00 78.00 87 GLU A C 1
ATOM 736 O O . GLU A 1 87 ? 7.407 -3.871 15.409 1.00 78.00 87 GLU A O 1
ATOM 741 N N . ASN A 1 88 ? 7.452 -4.077 13.178 1.00 75.69 88 ASN A N 1
ATOM 742 C CA . ASN A 1 88 ? 8.495 -3.072 12.961 1.00 75.69 88 ASN A CA 1
ATOM 743 C C . ASN A 1 88 ? 8.207 -2.179 11.740 1.00 75.69 88 ASN A C 1
ATOM 745 O O . ASN A 1 88 ? 8.812 -2.327 10.679 1.00 75.69 88 ASN A O 1
ATOM 749 N N . LEU A 1 89 ? 7.256 -1.255 11.891 1.00 75.62 89 LEU A N 1
ATOM 750 C CA . LEU A 1 89 ? 6.964 -0.224 10.883 1.00 75.62 89 LEU A CA 1
ATOM 751 C C . LEU A 1 89 ? 7.857 1.016 11.003 1.00 75.62 89 LEU A C 1
ATOM 753 O O . LEU A 1 89 ? 8.010 1.754 10.027 1.00 75.62 89 LEU A O 1
ATOM 757 N N . SER A 1 90 ? 8.532 1.182 12.143 1.00 71.62 90 SER A N 1
ATOM 758 C CA . SER A 1 90 ? 9.402 2.328 12.410 1.00 71.62 90 SER A CA 1
ATOM 759 C C . SER A 1 90 ? 10.615 2.374 11.482 1.00 71.62 90 SER A C 1
ATOM 761 O O . SER A 1 90 ? 11.084 3.464 11.154 1.00 71.62 90 SER A O 1
ATOM 763 N N . LEU A 1 91 ? 11.067 1.220 10.974 1.00 74.19 91 LEU A N 1
ATOM 764 C CA . LEU A 1 91 ? 12.082 1.137 9.920 1.00 74.19 91 LEU A CA 1
ATOM 765 C C . LEU A 1 91 ? 11.685 1.922 8.655 1.00 74.19 91 LEU A C 1
ATOM 767 O O . LEU A 1 91 ? 12.546 2.464 7.967 1.00 74.19 91 LEU A O 1
ATOM 771 N N . PHE A 1 92 ? 10.386 2.013 8.368 1.00 72.31 92 PHE A N 1
ATOM 772 C CA . PHE A 1 92 ? 9.828 2.743 7.227 1.00 72.31 92 PHE A CA 1
ATOM 773 C C . PHE A 1 92 ? 9.353 4.154 7.606 1.00 72.31 92 PHE A C 1
ATOM 775 O O . PHE A 1 92 ? 8.718 4.836 6.803 1.00 72.31 92 PHE A O 1
ATOM 782 N N . GLY A 1 93 ? 9.663 4.606 8.825 1.00 72.25 93 GLY A N 1
ATOM 783 C CA . GLY A 1 93 ? 9.250 5.904 9.344 1.00 72.25 93 GLY A CA 1
ATOM 784 C C . GLY A 1 93 ? 7.751 6.009 9.643 1.00 72.25 93 GLY A C 1
ATOM 785 O O . GLY A 1 93 ? 7.236 7.130 9.613 1.00 72.25 93 GLY A O 1
ATOM 786 N N . LEU A 1 94 ? 7.070 4.888 9.906 1.00 69.69 94 LEU A N 1
ATOM 787 C CA . LEU A 1 94 ? 5.637 4.781 10.228 1.00 69.69 94 LEU A CA 1
ATOM 788 C C . LEU A 1 94 ? 5.394 4.140 11.605 1.00 69.69 94 LEU A C 1
ATOM 790 O O . LEU A 1 94 ? 6.287 3.416 12.093 1.00 69.69 94 LEU A O 1
#

Organism: Parasteatoda tepidariorum (NCBI:txid114398)

pLDDT: mean 91.32, std 8.49, range [53.69, 98.19]

Sequence (94 aa):
MLPLNKRLWKTMKWGAIIGLGIDAVSLAGGYYLYHQLTRSRDFRYKVYNYDPRILDVYYRANEKYGDGKIRHEDLEKWGVREIKSFENLSLFGL

Radius of gyration: 19.64 Å; chains: 1; bounding box: 58×25×43 Å

InterPro domains:
  IPR037764 Protein CEBPZOS [PTHR38001] (3-78)

Foldseek 3Di:
DPDDDPVNVVVVVVVVVVVVVVVVCVVVVVVVLLVQCVPDLVSLVVCQVVALQVSVLSLVCCCVPHPSCSVVVSCVVVVHDDTDHDPDCVVVVD

Secondary structure (DSSP, 8-state):
-PPPPHHHHHHHHHHHHHHHHHHHHHHHHHHHHHHHHHH-HHHHHHHHHH-HHHHHHHHHHHHHHS-S-HHHHHHHHHT-S--PPPS--GGGT-